Protein AF-A0A645BQ55-F1 (afdb_monomer_lite)

Secondary structure (DSSP, 8-state):
-EEEE-STTHHHHHHHHHHHEEEEEEE--TT-BTTB-EEEEEEEEE---S--TT-EEEEE---B-TTS-EEEEETTEEEEESS--TTEEEEEEEEEE-SSEEEEEEEEEEEE-----------

Structure (mmCIF, N/CA/C/O backbone):
data_AF-A0A645BQ55-F1
#
_entry.id   AF-A0A645BQ55-F1
#
loop_
_atom_site.group_PDB
_atom_site.id
_atom_site.type_symbol
_atom_site.label_atom_id
_atom_site.label_alt_id
_atom_site.label_comp_id
_atom_site.label_asym_id
_atom_site.label_entity_id
_atom_site.label_seq_id
_atom_site.pdbx_PDB_ins_code
_atom_site.Cartn_x
_atom_site.Cartn_y
_atom_site.Cartn_z
_atom_site.occupancy
_atom_site.B_iso_or_equiv
_atom_site.auth_seq_id
_atom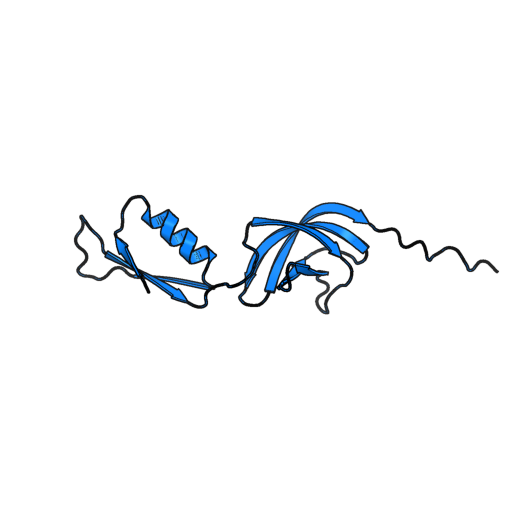_site.auth_comp_id
_atom_site.auth_asym_id
_atom_site.auth_atom_id
_atom_site.pdbx_PDB_model_num
ATOM 1 N N . MET A 1 1 ? 20.655 -8.115 -8.443 1.00 87.12 1 MET A N 1
ATOM 2 C CA . MET A 1 1 ? 21.038 -7.167 -9.512 1.00 87.12 1 MET A CA 1
ATOM 3 C C . MET A 1 1 ? 20.615 -7.786 -10.823 1.00 87.12 1 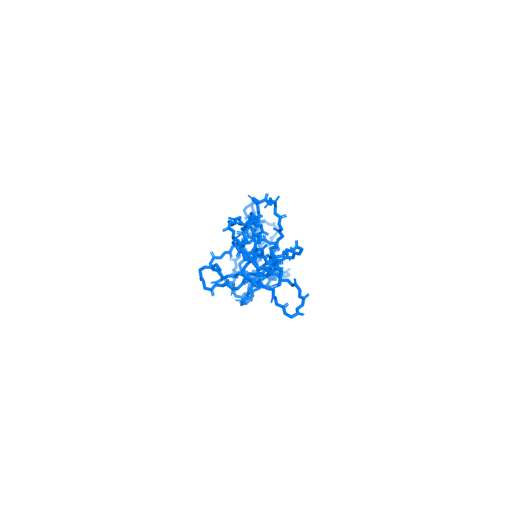MET A C 1
ATOM 5 O O . MET A 1 1 ? 20.802 -8.984 -10.980 1.00 87.12 1 MET A O 1
ATOM 9 N N . VAL A 1 2 ? 20.056 -6.995 -11.727 1.00 93.38 2 VAL A N 1
ATOM 10 C CA . VAL A 1 2 ? 19.660 -7.438 -13.063 1.00 93.38 2 VAL A CA 1
ATOM 11 C C . VAL A 1 2 ? 20.210 -6.460 -14.093 1.00 93.38 2 VAL A C 1
ATOM 13 O O . VAL A 1 2 ? 20.248 -5.255 -13.844 1.00 93.38 2 VAL A O 1
ATOM 16 N N . LYS A 1 3 ? 20.664 -6.984 -15.228 1.00 91.69 3 LYS A N 1
ATOM 17 C CA . LYS A 1 3 ? 21.032 -6.198 -16.403 1.00 91.69 3 LYS A CA 1
ATOM 18 C C . LYS A 1 3 ? 19.826 -6.152 -17.334 1.00 91.69 3 LYS A C 1
ATOM 20 O O . LYS A 1 3 ? 19.259 -7.195 -17.643 1.00 91.69 3 LYS A O 1
ATOM 25 N N . VAL A 1 4 ? 19.452 -4.960 -17.770 1.00 91.75 4 VAL A N 1
ATOM 26 C CA . VAL A 1 4 ? 18.367 -4.721 -18.724 1.00 91.75 4 VAL A CA 1
ATOM 27 C C . VAL A 1 4 ? 18.853 -3.794 -19.835 1.00 91.75 4 VAL A C 1
ATOM 29 O O . VAL A 1 4 ? 19.874 -3.126 -19.686 1.00 91.75 4 VAL A O 1
ATOM 32 N N . PHE A 1 5 ? 18.128 -3.748 -20.948 1.00 89.69 5 PHE A N 1
ATOM 33 C CA . PHE A 1 5 ? 18.376 -2.791 -22.026 1.00 89.69 5 PHE A CA 1
ATOM 34 C C . PHE A 1 5 ? 17.335 -1.671 -21.980 1.00 89.69 5 PHE A C 1
ATOM 36 O O . PHE A 1 5 ? 16.172 -1.915 -21.651 1.00 89.69 5 PHE A O 1
ATOM 43 N N . GLN A 1 6 ? 17.750 -0.445 -22.302 1.00 82.94 6 GLN A N 1
ATOM 44 C CA . GLN A 1 6 ? 16.864 0.717 -22.360 1.00 82.94 6 GLN A CA 1
ATOM 45 C C . GLN A 1 6 ? 16.004 0.696 -23.639 1.00 82.94 6 GLN A C 1
ATOM 47 O O . GLN A 1 6 ? 16.299 1.388 -24.607 1.00 82.94 6 GLN A O 1
ATOM 52 N N . GLY A 1 7 ? 14.959 -0.134 -23.642 1.00 86.12 7 GLY A N 1
ATOM 53 C CA . GLY A 1 7 ? 13.876 -0.108 -24.633 1.00 86.12 7 GLY A CA 1
ATOM 54 C C . GLY A 1 7 ? 12.572 0.433 -24.041 1.00 86.12 7 GLY A C 1
ATOM 55 O O . GLY A 1 7 ? 12.538 0.849 -22.882 1.00 86.12 7 GLY A O 1
ATOM 56 N N . ASP A 1 8 ? 11.481 0.369 -24.801 1.00 88.88 8 ASP A N 1
ATOM 57 C CA . ASP A 1 8 ? 10.198 1.000 -24.439 1.00 88.88 8 ASP A CA 1
ATOM 58 C C . ASP A 1 8 ? 9.612 0.493 -23.106 1.00 88.88 8 ASP A C 1
ATOM 60 O O . ASP A 1 8 ? 9.007 1.253 -22.354 1.00 88.88 8 ASP A O 1
ATOM 64 N N . MET A 1 9 ? 9.875 -0.770 -22.744 1.00 90.50 9 MET A N 1
ATOM 65 C CA . MET A 1 9 ? 9.414 -1.381 -21.484 1.00 90.50 9 MET A CA 1
ATOM 66 C C . MET A 1 9 ? 10.298 -1.073 -20.263 1.00 90.50 9 MET A C 1
ATOM 68 O O . MET A 1 9 ? 10.005 -1.528 -19.153 1.00 90.50 9 MET A O 1
ATOM 72 N N . PHE A 1 10 ? 11.408 -0.349 -20.436 1.00 90.31 10 PHE A N 1
ATOM 73 C CA . PHE A 1 10 ? 12.377 -0.121 -19.362 1.00 90.31 10 PHE A CA 1
ATOM 74 C C . PHE A 1 10 ? 11.747 0.577 -18.153 1.00 90.31 10 PHE A C 1
ATOM 76 O O . PHE A 1 10 ? 11.965 0.158 -17.015 1.00 90.31 10 PHE A O 1
ATOM 83 N N . ASN A 1 11 ? 10.946 1.616 -18.396 1.00 90.75 11 ASN A N 1
ATOM 84 C CA . ASN A 1 11 ? 10.322 2.391 -17.325 1.00 90.75 11 ASN A CA 1
ATOM 85 C C . ASN A 1 11 ? 9.311 1.554 -16.535 1.00 90.75 11 ASN A C 1
ATOM 87 O O . ASN A 1 11 ? 9.327 1.588 -15.305 1.00 90.75 11 ASN A O 1
ATOM 91 N N . ASP A 1 12 ? 8.504 0.744 -17.220 1.00 93.31 12 ASP A N 1
ATOM 92 C CA . ASP A 1 12 ? 7.536 -0.149 -16.579 1.00 93.31 12 ASP A CA 1
ATOM 93 C C . ASP A 1 12 ? 8.234 -1.186 -15.703 1.00 93.31 12 ASP A C 1
ATOM 95 O O . ASP A 1 12 ? 7.837 -1.428 -14.561 1.00 93.31 12 ASP A O 1
ATOM 99 N N . TYR A 1 13 ? 9.318 -1.776 -16.209 1.00 93.19 13 TYR A N 1
ATOM 100 C CA . TYR A 1 13 ? 10.121 -2.706 -15.429 1.00 93.19 13 TYR A CA 1
ATOM 101 C C . TYR A 1 13 ? 10.767 -2.021 -14.219 1.00 93.19 13 TYR A C 1
ATOM 103 O O . TYR A 1 13 ? 10.703 -2.542 -13.104 1.00 93.19 13 TYR A O 1
ATOM 111 N N . LEU A 1 14 ? 11.347 -0.832 -14.402 1.00 91.75 14 LEU A N 1
ATOM 112 C CA . LEU A 1 14 ? 11.949 -0.065 -13.316 1.00 91.75 14 LEU A CA 1
ATOM 113 C C . LEU A 1 14 ? 10.921 0.287 -12.231 1.00 91.75 14 LEU A C 1
ATOM 115 O O . LEU A 1 14 ? 11.241 0.191 -11.046 1.00 91.75 14 LEU A O 1
ATOM 119 N N . ASN A 1 15 ? 9.699 0.657 -12.616 1.00 91.62 15 ASN A N 1
ATOM 120 C CA . ASN A 1 15 ? 8.608 0.941 -11.684 1.00 91.62 15 ASN A CA 1
ATOM 121 C C . ASN A 1 15 ? 8.205 -0.307 -10.898 1.00 91.62 15 ASN A C 1
ATOM 123 O O . ASN A 1 15 ? 8.187 -0.257 -9.670 1.00 91.62 15 ASN A O 1
ATOM 127 N N . LYS A 1 16 ? 8.045 -1.458 -11.565 1.00 90.69 16 LYS A N 1
ATOM 128 C CA . LYS A 1 16 ? 7.809 -2.739 -10.879 1.00 90.69 16 LYS A CA 1
ATOM 129 C C . LYS A 1 16 ? 8.907 -3.050 -9.863 1.00 90.69 16 LYS A C 1
ATOM 131 O O . LYS A 1 16 ? 8.613 -3.454 -8.742 1.00 90.69 16 LYS A O 1
ATOM 136 N N . VAL A 1 17 ? 10.181 -2.834 -10.198 1.00 92.69 17 VAL A N 1
ATOM 137 C CA . VAL A 1 17 ? 11.271 -3.048 -9.230 1.00 92.69 17 VAL A CA 1
ATOM 138 C C . VAL A 1 17 ? 11.188 -2.050 -8.068 1.00 92.69 17 VAL A C 1
ATOM 140 O O . VAL A 1 17 ? 11.418 -2.432 -6.926 1.00 92.69 17 VAL A O 1
ATOM 143 N N . LYS A 1 18 ? 10.846 -0.779 -8.308 1.00 89.38 18 LYS A N 1
ATOM 144 C CA . LYS A 1 18 ? 10.663 0.218 -7.234 1.00 89.38 18 LYS A CA 1
ATOM 145 C C . LYS A 1 18 ? 9.519 -0.134 -6.281 1.00 89.38 18 LYS A C 1
ATOM 147 O O . LYS A 1 18 ? 9.650 0.107 -5.091 1.00 89.38 18 LYS A O 1
ATOM 152 N N . GLU A 1 19 ? 8.438 -0.718 -6.783 1.00 86.88 19 GLU A N 1
ATOM 153 C CA . GLU A 1 19 ? 7.286 -1.125 -5.966 1.00 86.88 19 GLU A CA 1
ATOM 154 C C . GLU A 1 19 ? 7.574 -2.341 -5.079 1.00 86.88 19 GLU A C 1
ATOM 156 O O . GLU A 1 19 ? 6.911 -2.530 -4.067 1.00 86.88 19 GLU A O 1
ATOM 161 N N . ASN A 1 20 ? 8.565 -3.160 -5.438 1.00 88.56 20 ASN A N 1
ATOM 162 C CA . ASN A 1 20 ? 8.848 -4.427 -4.763 1.00 88.56 20 ASN A CA 1
ATOM 163 C C . ASN A 1 20 ? 10.115 -4.401 -3.892 1.00 88.56 20 ASN A C 1
ATOM 165 O O . ASN A 1 20 ? 10.425 -5.386 -3.224 1.00 88.56 20 ASN A O 1
ATOM 169 N N . PHE A 1 21 ? 10.885 -3.312 -3.896 1.00 90.75 21 PHE A N 1
ATOM 170 C CA . PHE A 1 21 ? 12.128 -3.204 -3.132 1.00 90.75 21 PHE A CA 1
ATOM 171 C C . PHE A 1 21 ? 12.192 -1.875 -2.385 1.00 90.75 21 PHE A C 1
ATOM 173 O O . PHE A 1 21 ? 11.923 -0.823 -2.952 1.00 90.75 21 PHE A O 1
ATOM 180 N N . VAL A 1 22 ? 12.662 -1.901 -1.133 1.00 87.31 22 VAL A N 1
ATOM 181 C CA . VAL A 1 22 ? 12.836 -0.681 -0.314 1.00 87.31 22 VAL A CA 1
ATOM 182 C C . VAL A 1 22 ? 13.774 0.322 -0.983 1.00 87.31 22 VAL A C 1
ATOM 184 O O . VAL A 1 22 ? 13.643 1.531 -0.800 1.00 87.31 22 VAL A O 1
ATOM 187 N N . ARG A 1 23 ? 14.773 -0.166 -1.724 1.00 87.50 23 ARG A N 1
ATOM 188 C CA . ARG A 1 23 ? 15.709 0.690 -2.448 1.00 87.50 23 ARG A CA 1
ATOM 189 C C . ARG A 1 23 ? 16.002 0.112 -3.818 1.00 87.50 23 ARG A C 1
ATOM 191 O O . ARG A 1 23 ? 16.484 -1.013 -3.916 1.00 87.50 23 ARG A O 1
ATOM 198 N N . THR A 1 24 ? 15.839 0.943 -4.838 1.00 92.62 24 THR A N 1
ATOM 199 C CA . THR A 1 24 ? 16.178 0.614 -6.224 1.00 92.62 24 THR A CA 1
ATOM 200 C C . THR A 1 24 ? 17.177 1.634 -6.756 1.00 92.62 24 THR A C 1
ATOM 202 O O . THR A 1 24 ? 16.985 2.837 -6.601 1.00 92.62 24 THR A O 1
ATOM 205 N N . MET A 1 25 ? 18.268 1.157 -7.354 1.00 91.44 25 MET A N 1
ATOM 206 C CA . MET A 1 25 ? 19.285 1.981 -8.017 1.00 91.44 25 MET A CA 1
ATOM 207 C C . MET A 1 25 ? 19.405 1.542 -9.474 1.00 91.44 25 MET A C 1
ATOM 209 O O . MET A 1 25 ? 19.432 0.342 -9.735 1.00 91.44 25 MET A O 1
ATOM 213 N N . ALA A 1 26 ? 19.496 2.498 -10.396 1.00 89.12 26 ALA A N 1
ATOM 214 C CA . ALA A 1 26 ? 19.784 2.251 -11.804 1.00 89.12 26 ALA A CA 1
ATOM 215 C C . ALA A 1 26 ? 21.163 2.833 -12.140 1.00 89.12 26 ALA A C 1
ATOM 217 O O . ALA A 1 26 ? 21.455 3.969 -11.769 1.00 89.12 26 ALA A O 1
ATOM 218 N N . TYR A 1 27 ? 22.011 2.051 -12.803 1.00 87.44 27 TYR A N 1
ATOM 219 C CA . TYR A 1 27 ? 23.362 2.444 -13.200 1.00 87.44 27 TYR A CA 1
ATOM 220 C C . TYR A 1 27 ? 23.582 2.154 -14.686 1.00 87.44 27 TYR A C 1
ATOM 222 O O . TYR A 1 27 ? 23.335 1.035 -15.130 1.00 87.44 27 TYR A O 1
ATOM 230 N N . SER A 1 28 ? 24.067 3.145 -15.434 1.00 82.38 28 SER A N 1
ATOM 231 C CA . SER A 1 28 ? 24.515 2.984 -16.821 1.00 82.38 28 SER A CA 1
ATOM 232 C C . SER A 1 28 ? 26.047 2.997 -16.848 1.00 82.38 28 SER A C 1
ATOM 234 O O . SER A 1 28 ? 26.638 3.946 -16.324 1.00 82.38 28 SER A O 1
ATOM 236 N N . PRO A 1 29 ? 26.724 1.977 -17.403 1.00 79.88 29 PRO A N 1
ATOM 237 C CA . PRO A 1 29 ? 28.169 1.995 -17.546 1.00 79.88 29 PRO A CA 1
ATOM 238 C C . PRO A 1 29 ? 28.588 3.041 -18.584 1.00 79.88 29 PRO A C 1
ATOM 240 O O . PRO A 1 29 ? 27.917 3.254 -19.596 1.00 79.88 29 PRO A O 1
ATOM 243 N N . GLN A 1 30 ? 29.756 3.642 -18.363 1.00 70.50 30 GLN A N 1
ATOM 244 C CA . GLN A 1 30 ? 30.323 4.689 -19.221 1.00 70.50 30 GLN A CA 1
ATOM 245 C C . GLN A 1 30 ? 30.566 4.229 -20.677 1.00 70.50 30 GLN A C 1
ATOM 247 O O . GLN A 1 30 ? 30.655 5.059 -21.574 1.00 70.50 30 GLN A O 1
ATOM 252 N N . ALA A 1 31 ? 30.636 2.915 -20.923 1.00 65.88 31 ALA A N 1
ATOM 253 C CA . ALA A 1 31 ? 30.861 2.304 -22.237 1.00 65.88 31 ALA A CA 1
ATOM 254 C C . ALA A 1 31 ? 29.570 1.864 -22.970 1.00 65.88 31 ALA A C 1
ATOM 256 O O . ALA A 1 31 ? 29.642 1.117 -23.948 1.00 65.88 31 ALA A O 1
ATOM 257 N N . SER A 1 32 ? 28.388 2.281 -22.503 1.00 66.50 32 SER A N 1
ATOM 258 C CA . SER A 1 32 ? 27.111 1.936 -23.143 1.00 66.50 32 SER A CA 1
ATOM 259 C C . SER A 1 32 ? 27.001 2.516 -24.555 1.00 66.50 32 SER A C 1
ATOM 261 O O . SER A 1 32 ? 27.157 3.718 -24.758 1.00 66.50 32 SER A O 1
ATOM 263 N N . ARG A 1 33 ? 26.695 1.668 -25.544 1.00 69.31 33 ARG A N 1
ATOM 264 C CA . ARG A 1 33 ? 26.452 2.093 -26.935 1.00 69.31 33 ARG A CA 1
ATOM 265 C C . ARG A 1 33 ? 25.092 2.793 -27.049 1.00 69.31 33 ARG A C 1
ATOM 267 O O . ARG A 1 33 ? 24.137 2.358 -26.412 1.00 69.31 33 ARG A O 1
ATOM 274 N N . SER A 1 34 ? 24.970 3.814 -27.905 1.00 63.53 34 SER A N 1
ATOM 275 C CA . SER A 1 34 ? 23.735 4.618 -28.012 1.00 63.53 34 SER A CA 1
ATOM 276 C C . S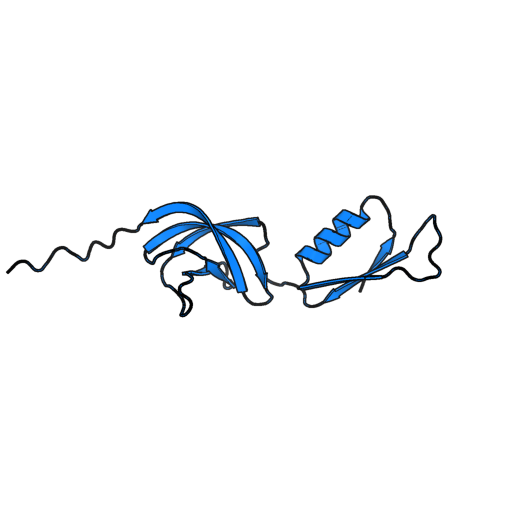ER A 1 34 ? 22.500 3.828 -28.467 1.00 63.53 34 SER A C 1
ATOM 278 O O . SER A 1 34 ? 21.394 4.145 -28.049 1.00 63.53 34 SER A O 1
ATOM 280 N N . GLN A 1 35 ? 22.672 2.781 -29.281 1.00 60.72 35 GLN A N 1
ATOM 281 C CA . GLN A 1 35 ? 21.564 1.956 -29.783 1.00 60.72 35 GLN A CA 1
ATOM 282 C C . GLN A 1 35 ? 21.107 0.854 -28.810 1.00 60.72 35 GLN A C 1
ATOM 284 O O . GLN A 1 35 ? 20.092 0.206 -29.050 1.00 60.72 35 GLN A O 1
ATOM 289 N N . SER A 1 36 ? 21.847 0.585 -27.731 1.00 62.72 36 SER A N 1
ATOM 290 C CA . SER A 1 36 ? 21.524 -0.468 -26.757 1.00 62.72 36 SER A CA 1
ATOM 291 C C . SER A 1 36 ? 22.183 -0.140 -25.423 1.00 62.72 36 SER A C 1
ATOM 293 O O . SER A 1 36 ? 23.163 -0.773 -25.026 1.00 62.72 36 SER A O 1
ATOM 295 N N . ALA A 1 37 ? 21.677 0.897 -24.753 1.00 77.75 37 ALA A N 1
ATOM 296 C CA . ALA A 1 37 ? 22.200 1.285 -23.454 1.00 77.75 37 ALA A CA 1
ATOM 297 C C . ALA A 1 37 ? 21.897 0.181 -22.433 1.00 77.75 37 ALA A C 1
ATOM 299 O O . ALA A 1 37 ? 20.737 -0.145 -22.160 1.00 77.75 37 ALA A O 1
ATOM 300 N N . GLU A 1 38 ? 22.956 -0.423 -21.903 1.00 84.31 38 GLU A N 1
ATOM 301 C CA . GLU A 1 38 ? 22.859 -1.402 -20.831 1.00 84.31 38 GLU A CA 1
ATOM 302 C C . GLU A 1 38 ? 22.594 -0.661 -19.524 1.00 84.31 38 GLU A C 1
ATOM 304 O O . GLU A 1 38 ? 23.348 0.231 -19.153 1.00 84.31 38 GLU A O 1
ATOM 309 N N . ILE A 1 39 ? 21.550 -1.038 -18.795 1.00 89.12 39 ILE A N 1
ATOM 310 C CA . ILE A 1 39 ? 21.255 -0.486 -17.476 1.00 89.12 39 ILE A CA 1
ATOM 311 C C . ILE A 1 39 ? 21.273 -1.618 -16.456 1.00 89.12 39 ILE A C 1
ATOM 313 O O . ILE A 1 39 ? 20.622 -2.649 -16.619 1.00 89.12 39 ILE A O 1
ATOM 317 N N . TYR A 1 40 ? 21.996 -1.418 -15.364 1.00 90.94 40 TYR A N 1
ATOM 318 C CA . TYR A 1 40 ? 21.987 -2.310 -14.214 1.00 90.94 40 TYR A CA 1
ATOM 319 C C . TYR A 1 40 ? 20.988 -1.788 -13.192 1.00 90.94 40 TYR A C 1
ATOM 321 O O . TYR A 1 40 ? 21.137 -0.674 -12.689 1.00 90.94 40 TYR A O 1
ATOM 329 N N . ILE A 1 41 ? 19.986 -2.600 -12.858 1.00 93.88 41 ILE A N 1
ATOM 330 C CA . ILE A 1 41 ? 19.026 -2.307 -11.796 1.00 93.88 41 ILE A CA 1
ATOM 331 C C . ILE A 1 41 ? 19.380 -3.142 -10.561 1.00 93.88 41 ILE A C 1
ATOM 333 O O . ILE A 1 41 ? 19.517 -4.370 -10.599 1.00 93.88 41 ILE A O 1
ATOM 337 N N . ILE A 1 42 ? 19.536 -2.463 -9.429 1.00 94.00 42 ILE A N 1
ATOM 338 C CA . ILE A 1 42 ? 19.859 -3.056 -8.134 1.00 94.00 42 ILE A CA 1
ATOM 339 C C . ILE A 1 42 ? 18.696 -2.777 -7.185 1.00 94.00 42 ILE A C 1
ATOM 341 O O . ILE A 1 42 ? 18.581 -1.670 -6.662 1.00 94.00 42 ILE A O 1
ATOM 345 N N . GLY A 1 43 ? 17.860 -3.788 -6.950 1.00 92.50 43 GLY A N 1
ATOM 346 C CA . GLY A 1 43 ? 16.889 -3.808 -5.856 1.00 92.50 43 GLY A CA 1
ATOM 347 C C . GLY A 1 43 ? 17.538 -4.305 -4.560 1.00 92.50 43 GLY A C 1
ATOM 348 O O . GLY A 1 43 ? 18.277 -5.292 -4.572 1.00 92.50 43 GLY A O 1
ATOM 349 N N . LYS A 1 44 ? 17.289 -3.622 -3.441 1.00 89.56 44 LYS A N 1
ATOM 350 C CA . LYS A 1 44 ? 17.718 -4.011 -2.089 1.00 89.56 44 LYS A CA 1
ATOM 351 C C . LYS A 1 44 ? 16.509 -4.083 -1.159 1.00 89.56 44 LYS A C 1
ATOM 353 O O . LYS A 1 44 ? 15.671 -3.187 -1.195 1.00 89.56 44 LYS A O 1
ATOM 358 N N . LYS A 1 45 ? 16.496 -5.104 -0.289 1.00 86.12 45 LYS A N 1
ATOM 359 C CA . LYS A 1 45 ? 15.409 -5.437 0.654 1.00 86.12 45 LYS A CA 1
ATOM 360 C C . LYS A 1 45 ? 14.066 -5.611 -0.071 1.00 86.12 45 LYS A C 1
ATOM 362 O O . LYS A 1 45 ? 13.300 -4.660 -0.196 1.00 86.12 45 LYS A O 1
ATOM 367 N N . PHE A 1 46 ? 13.838 -6.815 -0.590 1.00 85.31 46 PHE A N 1
ATOM 368 C CA . PHE A 1 46 ? 12.577 -7.182 -1.233 1.00 85.31 46 PHE A CA 1
ATOM 369 C C . PHE A 1 46 ? 11.424 -7.093 -0.225 1.00 85.31 46 PHE A C 1
ATOM 371 O O . PHE A 1 46 ? 11.585 -7.503 0.925 1.00 85.31 46 PHE A O 1
ATOM 378 N N . LEU A 1 47 ? 10.296 -6.528 -0.646 1.00 85.88 47 LEU A N 1
ATOM 379 C CA . LEU A 1 47 ? 9.079 -6.454 0.150 1.00 85.88 47 LEU A CA 1
ATOM 380 C C . LEU A 1 47 ? 8.333 -7.783 0.007 1.00 85.88 47 LEU A C 1
ATOM 382 O O . LEU A 1 47 ? 7.866 -8.124 -1.072 1.00 85.88 47 LEU A O 1
ATOM 386 N N . THR A 1 48 ? 8.233 -8.537 1.099 1.00 81.38 48 THR A N 1
ATOM 387 C CA . THR A 1 48 ? 7.496 -9.813 1.163 1.00 81.38 48 THR A CA 1
ATOM 388 C C . THR A 1 48 ? 6.087 -9.641 1.723 1.00 81.38 48 THR A C 1
ATOM 390 O O . THR A 1 48 ? 5.458 -10.619 2.116 1.00 81.38 48 THR A O 1
ATOM 393 N N . ALA A 1 49 ? 5.619 -8.397 1.831 1.00 86.44 49 ALA A N 1
ATOM 394 C CA . ALA A 1 49 ? 4.288 -8.096 2.324 1.00 86.44 49 ALA A CA 1
ATOM 395 C C . ALA A 1 49 ? 3.228 -8.715 1.390 1.00 86.44 49 ALA A C 1
ATOM 397 O O . ALA A 1 49 ? 3.409 -8.674 0.170 1.00 86.44 49 ALA A O 1
ATOM 398 N N . PRO A 1 50 ? 2.118 -9.245 1.933 1.00 86.56 50 PRO A N 1
ATOM 399 C CA . PRO A 1 50 ? 1.017 -9.784 1.130 1.00 86.56 50 PRO A CA 1
ATOM 400 C C . PRO A 1 50 ? 0.211 -8.694 0.401 1.00 86.56 50 PRO A C 1
ATOM 402 O O . PRO A 1 50 ? -0.625 -8.995 -0.442 1.00 86.56 50 PRO A O 1
ATOM 405 N N . LEU A 1 51 ? 0.481 -7.425 0.707 1.00 91.19 51 LEU A N 1
ATOM 406 C CA . LEU A 1 51 ? -0.229 -6.253 0.209 1.00 91.19 51 LEU A CA 1
ATOM 407 C C . LEU A 1 51 ? 0.705 -5.304 -0.542 1.00 91.19 51 LEU A C 1
ATOM 409 O O . LEU A 1 51 ? 1.922 -5.279 -0.325 1.00 91.19 51 LEU A O 1
ATOM 413 N N . ARG A 1 52 ? 0.119 -4.489 -1.414 1.00 90.44 52 ARG A N 1
ATOM 414 C CA . ARG A 1 52 ? 0.806 -3.503 -2.246 1.00 90.44 52 ARG A CA 1
ATOM 415 C C . ARG A 1 52 ? 0.232 -2.114 -2.034 1.00 90.44 52 ARG A C 1
ATOM 417 O O . ARG A 1 52 ? -0.903 -1.924 -1.609 1.00 90.44 52 ARG A O 1
ATOM 424 N N . LYS A 1 53 ? 1.037 -1.109 -2.379 1.00 92.12 53 LYS A N 1
ATOM 425 C CA . LYS A 1 53 ? 0.564 0.271 -2.452 1.00 92.12 53 LYS A CA 1
ATOM 426 C C . LYS A 1 53 ? -0.600 0.366 -3.441 1.00 92.12 53 LYS A C 1
ATOM 428 O O . LYS A 1 53 ? -0.489 -0.099 -4.570 1.00 92.12 53 LYS A O 1
ATOM 433 N N . GLY A 1 54 ? -1.666 1.039 -3.027 1.00 94.12 54 GLY A N 1
ATOM 434 C CA . GLY A 1 54 ? -2.880 1.218 -3.814 1.00 94.12 54 GLY A CA 1
ATOM 435 C C . GLY A 1 54 ? -3.953 0.163 -3.566 1.00 94.12 54 GLY A C 1
ATOM 436 O O . GLY A 1 54 ? -5.097 0.431 -3.925 1.00 94.12 54 GLY A O 1
ATOM 437 N N . ASP A 1 55 ? -3.624 -0.960 -2.921 1.00 95.56 55 ASP A N 1
ATOM 438 C CA . ASP A 1 55 ? -4.621 -1.950 -2.519 1.00 95.56 55 ASP A CA 1
ATOM 439 C C . ASP A 1 55 ? -5.614 -1.333 -1.528 1.00 95.56 55 ASP A C 1
ATOM 441 O O . ASP A 1 55 ? -5.259 -0.472 -0.713 1.00 95.56 55 ASP A O 1
ATOM 445 N N . THR A 1 56 ? -6.860 -1.792 -1.595 1.00 97.62 56 THR A N 1
ATOM 446 C CA . THR A 1 56 ? -7.949 -1.317 -0.739 1.00 97.62 56 THR A CA 1
ATOM 447 C C . THR A 1 56 ? -8.529 -2.455 0.079 1.00 97.62 56 THR A C 1
ATOM 449 O O . THR A 1 56 ? -8.829 -3.516 -0.469 1.00 97.62 56 THR A O 1
ATOM 452 N N . PHE A 1 57 ? -8.763 -2.210 1.364 1.00 97.12 57 PHE A N 1
ATOM 453 C CA . PHE A 1 57 ? -9.317 -3.198 2.288 1.00 97.12 57 PHE A CA 1
ATOM 454 C C . PHE A 1 57 ? -10.425 -2.576 3.128 1.00 97.12 57 PHE A C 1
ATOM 456 O O . PHE A 1 57 ? -10.367 -1.395 3.460 1.00 97.12 57 PHE A O 1
ATOM 463 N N . VAL A 1 58 ? -11.432 -3.370 3.488 1.00 97.19 58 VAL A N 1
ATOM 464 C CA . VAL A 1 58 ? -12.409 -2.990 4.513 1.00 97.19 58 VAL A CA 1
ATOM 465 C C . VAL A 1 58 ? -11.953 -3.599 5.827 1.00 97.19 58 VAL A C 1
ATOM 467 O O . VAL A 1 58 ? -11.742 -4.808 5.893 1.00 97.19 58 VAL A O 1
ATOM 470 N N . VAL A 1 59 ? -11.783 -2.763 6.846 1.00 96.62 59 VAL A N 1
ATOM 471 C CA . VAL A 1 59 ? -11.274 -3.173 8.157 1.00 96.62 59 VAL A CA 1
ATOM 472 C C . VAL A 1 59 ? -12.109 -2.571 9.278 1.00 96.62 59 VAL A C 1
ATOM 474 O O . VAL A 1 59 ? -12.679 -1.487 9.130 1.00 96.62 59 VAL A O 1
ATOM 477 N N . ASP A 1 60 ? -12.142 -3.279 10.401 1.00 96.44 60 ASP A N 1
ATOM 478 C CA . ASP A 1 60 ? -12.710 -2.810 11.659 1.00 96.44 60 ASP A CA 1
ATOM 479 C C . ASP A 1 60 ? -11.564 -2.362 12.583 1.00 96.44 60 ASP A C 1
ATOM 481 O O . ASP A 1 60 ? -10.563 -3.065 12.759 1.00 96.44 60 ASP A O 1
ATOM 485 N N . ILE A 1 61 ? -11.674 -1.160 13.146 1.00 96.50 61 ILE A N 1
ATOM 486 C CA . ILE A 1 61 ? -10.654 -0.577 14.020 1.00 96.50 61 ILE A CA 1
ATOM 487 C C . ILE A 1 61 ? -10.934 -1.005 15.459 1.00 96.50 61 ILE A C 1
ATOM 489 O O . ILE A 1 61 ? -11.716 -0.386 16.174 1.00 96.50 61 ILE A O 1
ATOM 493 N N . GLU A 1 62 ? -10.281 -2.072 15.907 1.00 94.12 62 GLU A N 1
ATOM 494 C CA . GLU A 1 62 ? -10.478 -2.608 17.264 1.00 94.12 62 GLU A CA 1
ATOM 495 C C . GLU A 1 62 ? -9.645 -1.883 18.329 1.00 94.12 62 GLU A C 1
ATOM 497 O O . GLU A 1 62 ? -10.001 -1.865 19.507 1.00 94.12 62 GLU A O 1
ATOM 502 N N . LYS A 1 63 ? -8.505 -1.304 17.937 1.00 92.88 63 LYS A N 1
ATOM 503 C CA . LYS A 1 63 ? -7.572 -0.648 18.860 1.00 92.88 63 LYS A CA 1
ATOM 504 C C . LYS A 1 63 ? -6.708 0.402 18.173 1.00 92.88 63 LYS A C 1
ATOM 506 O O . LYS A 1 63 ? -6.395 0.295 16.985 1.00 92.88 63 LYS A O 1
ATOM 511 N N . LEU A 1 64 ? -6.251 1.360 18.974 1.00 95.19 64 LEU A N 1
ATOM 512 C CA . LEU A 1 64 ? -5.229 2.334 18.598 1.00 95.19 64 LEU A CA 1
ATOM 513 C C . LEU A 1 64 ? -3.873 1.941 19.200 1.00 95.19 64 LEU A C 1
ATOM 515 O O . LEU A 1 64 ? -3.798 1.365 20.287 1.00 95.19 64 LEU A O 1
ATOM 519 N N . GLY A 1 65 ? -2.796 2.246 18.483 1.00 88.38 65 GLY A N 1
ATOM 520 C CA . GLY A 1 65 ? -1.426 2.171 18.975 1.00 88.38 65 GLY A CA 1
ATOM 521 C C . GLY A 1 65 ? -1.057 3.370 19.854 1.00 88.38 65 GLY A C 1
ATOM 522 O O . GLY A 1 65 ? -1.811 4.331 19.991 1.00 88.38 65 GLY A O 1
ATOM 523 N N . SER A 1 66 ? 0.151 3.350 20.420 1.00 88.31 66 SER A N 1
ATOM 524 C CA . SER A 1 66 ? 0.653 4.413 21.308 1.00 88.31 66 SER A CA 1
ATOM 525 C C . SER A 1 66 ? 0.780 5.786 20.639 1.00 88.31 66 SER A C 1
ATOM 527 O O . SER A 1 66 ? 0.750 6.802 21.326 1.00 88.31 66 SER A O 1
ATOM 529 N N . SER A 1 67 ? 0.920 5.826 19.313 1.00 89.19 67 SER A N 1
ATOM 530 C CA . SER A 1 67 ? 0.972 7.063 18.524 1.00 89.19 67 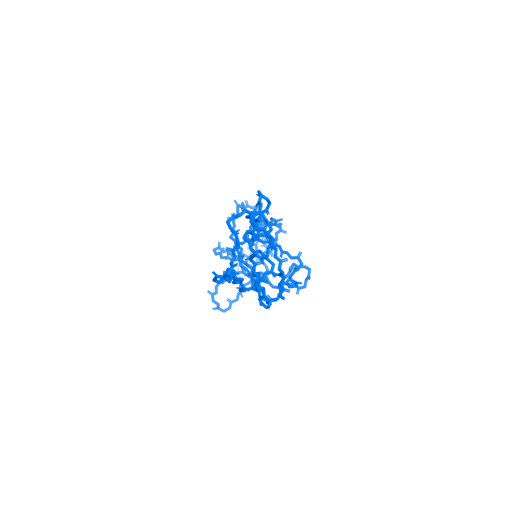SER A CA 1
ATOM 531 C C . SER A 1 67 ? -0.410 7.609 18.141 1.00 89.19 67 SER A C 1
ATOM 533 O O . SER A 1 67 ? -0.476 8.673 17.538 1.00 89.19 67 SER A O 1
ATOM 535 N N . GLY A 1 68 ? -1.497 6.909 18.488 1.00 91.69 68 GLY A N 1
ATOM 536 C CA . GLY A 1 68 ? -2.871 7.280 18.133 1.00 91.69 68 GLY A CA 1
ATOM 537 C C . GLY A 1 68 ? -3.375 6.698 16.808 1.00 91.69 68 GLY A C 1
ATOM 538 O O . GLY A 1 68 ? -4.557 6.828 16.514 1.00 91.69 68 GLY A O 1
ATOM 539 N N . ASP A 1 69 ? -2.524 6.020 16.034 1.00 95.44 69 ASP A N 1
ATOM 540 C CA . ASP A 1 69 ? -2.923 5.352 14.789 1.00 95.44 69 ASP A CA 1
ATOM 541 C C . ASP A 1 69 ? -3.675 4.041 15.071 1.00 95.44 69 ASP A C 1
ATOM 543 O O . ASP A 1 69 ? -3.295 3.279 15.964 1.00 95.44 69 ASP A O 1
ATOM 547 N N . GLY A 1 70 ? -4.697 3.725 14.276 1.00 96.75 70 GLY A N 1
ATOM 548 C CA . GLY A 1 70 ? -5.331 2.407 14.290 1.00 96.75 70 GLY A CA 1
ATOM 549 C C . GLY A 1 70 ? -4.365 1.334 13.798 1.00 96.75 70 GLY A C 1
ATOM 550 O O . GLY A 1 70 ? -3.630 1.556 12.839 1.00 96.75 70 GLY A O 1
ATOM 551 N N . ALA A 1 71 ? -4.347 0.168 14.443 1.00 95.94 71 ALA A N 1
ATOM 552 C CA . ALA A 1 71 ? -3.467 -0.937 14.059 1.00 95.94 71 ALA A CA 1
ATOM 553 C C . ALA A 1 71 ? -4.288 -2.182 13.717 1.00 95.94 71 ALA A C 1
ATOM 555 O O . ALA A 1 71 ? -4.858 -2.814 14.609 1.00 95.94 71 ALA A O 1
ATOM 556 N N . VAL A 1 72 ? -4.308 -2.547 12.434 1.00 96.06 72 VAL A N 1
ATOM 557 C CA . VAL A 1 72 ? -5.048 -3.704 11.911 1.00 96.06 72 VAL A CA 1
ATOM 558 C C . VAL A 1 72 ? -4.096 -4.760 11.361 1.00 96.06 72 VAL A C 1
ATOM 560 O O . VAL A 1 72 ? -2.977 -4.456 10.943 1.00 96.06 72 VAL A O 1
ATOM 563 N N . LEU A 1 73 ? -4.533 -6.018 11.379 1.00 94.25 73 LEU A N 1
ATOM 564 C CA . LEU A 1 73 ? -3.769 -7.145 10.857 1.00 94.25 73 LEU A CA 1
ATOM 565 C C . LEU A 1 73 ? -4.439 -7.648 9.574 1.00 94.25 73 LEU A C 1
ATOM 567 O O . LEU A 1 73 ? -5.542 -8.184 9.626 1.00 94.25 73 LEU A O 1
ATOM 571 N N . ILE A 1 74 ? -3.774 -7.493 8.431 1.00 94.25 74 ILE A N 1
ATOM 572 C CA . ILE A 1 74 ? -4.248 -7.997 7.136 1.00 94.25 74 ILE A CA 1
ATOM 573 C C . ILE A 1 74 ? -3.322 -9.135 6.726 1.00 94.25 74 ILE A C 1
ATOM 575 O O . ILE A 1 74 ? -2.132 -8.916 6.521 1.00 94.25 74 ILE A O 1
ATOM 579 N N . GLU A 1 75 ? -3.851 -10.359 6.673 1.00 89.38 75 GLU A N 1
ATOM 580 C CA . GLU A 1 75 ? -3.078 -11.573 6.353 1.00 89.38 75 GLU A CA 1
ATOM 581 C C . GLU A 1 75 ? -1.786 -11.716 7.187 1.00 89.38 75 GLU A C 1
ATOM 583 O O . GLU A 1 75 ? -0.724 -12.090 6.693 1.00 89.38 75 GLU A O 1
ATOM 588 N N . GLY A 1 76 ? -1.852 -11.377 8.479 1.00 87.94 76 GLY A N 1
ATOM 589 C CA . GLY A 1 76 ? -0.690 -11.434 9.375 1.00 87.94 76 GLY A CA 1
ATOM 590 C C . GLY A 1 76 ? 0.279 -10.250 9.261 1.00 87.94 76 GLY A C 1
ATOM 591 O O . GLY A 1 76 ? 1.274 -10.217 9.982 1.00 87.94 76 GLY A O 1
ATOM 592 N N . PHE A 1 77 ? -0.001 -9.267 8.403 1.00 92.94 77 PHE A N 1
ATOM 593 C CA . PHE A 1 77 ? 0.818 -8.075 8.203 1.00 92.94 77 PHE A CA 1
ATOM 594 C C . PHE A 1 77 ? 0.191 -6.851 8.879 1.00 92.94 77 PHE A C 1
ATOM 596 O O . PHE A 1 77 ? -0.995 -6.568 8.706 1.00 92.94 77 PHE A O 1
ATOM 603 N N . VAL A 1 78 ? 0.983 -6.120 9.667 1.00 94.88 78 VAL A N 1
ATOM 604 C CA . VAL A 1 78 ? 0.493 -4.963 10.430 1.00 94.88 78 VAL A CA 1
ATOM 605 C C . VAL A 1 78 ? 0.320 -3.762 9.506 1.00 94.88 78 VAL A C 1
ATOM 607 O O . VAL A 1 78 ? 1.263 -3.360 8.821 1.00 94.88 78 VAL A O 1
ATOM 610 N N . VAL A 1 79 ? -0.864 -3.156 9.524 1.00 96.81 79 VAL A N 1
ATOM 611 C CA . VAL A 1 79 ? -1.174 -1.922 8.798 1.00 96.81 79 VAL A CA 1
ATOM 612 C C . VAL A 1 79 ? -1.618 -0.852 9.786 1.00 96.81 79 VAL A C 1
ATOM 614 O O . VAL A 1 79 ? -2.544 -1.058 10.570 1.00 96.81 79 VAL A O 1
ATOM 617 N N . PHE A 1 80 ? -0.937 0.289 9.742 1.00 97.44 80 PHE A N 1
ATOM 618 C CA . PHE A 1 80 ? -1.270 1.469 10.527 1.00 97.44 80 PHE A CA 1
ATOM 619 C C . PHE A 1 80 ? -2.181 2.390 9.722 1.00 97.44 80 PHE A C 1
ATOM 621 O O . PHE A 1 80 ? -1.847 2.763 8.595 1.00 97.44 80 PHE A O 1
ATOM 628 N N . VAL A 1 81 ? -3.313 2.754 10.313 1.00 97.62 81 VAL A N 1
ATOM 629 C CA . VAL A 1 81 ? -4.345 3.594 9.708 1.00 97.62 81 VAL A CA 1
ATOM 630 C C . VAL A 1 81 ? -4.419 4.904 10.479 1.00 97.62 81 VAL A C 1
ATOM 632 O O . VAL A 1 81 ? -4.608 4.898 11.695 1.00 97.62 81 VAL A O 1
ATOM 635 N N . LYS A 1 82 ? -4.254 6.027 9.784 1.00 94.00 82 LYS A N 1
ATOM 636 C CA . LYS A 1 82 ? -4.324 7.360 10.396 1.00 94.00 82 LYS A CA 1
ATOM 637 C C . LYS A 1 82 ? -5.766 7.837 10.537 1.00 94.00 82 LYS A C 1
ATOM 639 O O . LYS A 1 82 ? -6.631 7.420 9.774 1.00 94.00 82 LYS A O 1
ATOM 644 N N . GLU A 1 83 ? -5.986 8.766 11.467 1.00 94.00 83 GLU A N 1
ATOM 645 C CA . GLU A 1 83 ? -7.252 9.508 11.612 1.00 94.00 83 GLU A CA 1
ATOM 646 C C . GLU A 1 83 ? -8.483 8.606 11.824 1.00 94.00 83 GLU A C 1
ATOM 648 O O . GLU A 1 83 ? -9.566 8.865 11.296 1.00 94.00 83 GLU A O 1
ATOM 653 N N . VAL A 1 84 ? -8.324 7.537 12.605 1.00 96.38 84 VAL A N 1
ATOM 654 C CA . VAL A 1 84 ? -9.400 6.595 12.942 1.00 96.38 84 VAL A CA 1
ATOM 655 C C . VAL A 1 84 ? -9.631 6.500 14.441 1.00 96.38 84 VAL A C 1
ATOM 657 O O . VAL A 1 84 ? -8.748 6.784 15.247 1.00 96.38 84 VAL A O 1
ATOM 660 N N . GLU A 1 85 ? -10.825 6.051 14.804 1.00 94.81 85 GLU A N 1
ATOM 661 C CA . GLU A 1 85 ? -11.234 5.796 16.180 1.00 94.81 85 GLU A CA 1
ATOM 662 C C . GLU A 1 85 ? -11.588 4.319 16.387 1.00 94.81 85 GLU A C 1
ATOM 664 O O . GLU A 1 85 ? -11.969 3.606 15.457 1.00 94.81 85 GLU A O 1
ATOM 669 N N . VAL A 1 86 ? -11.487 3.850 17.634 1.00 95.69 86 VAL A N 1
ATOM 670 C CA . VAL A 1 86 ? -11.926 2.495 17.994 1.00 95.69 86 VAL A CA 1
ATOM 671 C C . VAL A 1 86 ? -13.424 2.335 17.729 1.00 95.69 86 VAL A C 1
ATOM 673 O O . VAL A 1 86 ? -14.223 3.202 18.080 1.00 95.69 86 VAL A O 1
ATOM 676 N N . GLY A 1 87 ? -13.797 1.203 17.139 1.00 94.81 87 GLY A N 1
ATOM 677 C CA . GLY A 1 87 ? -15.165 0.862 16.765 1.00 94.81 87 GLY A CA 1
ATOM 678 C C . GLY A 1 87 ? -15.556 1.321 15.361 1.00 94.81 87 GLY A C 1
ATOM 679 O O . GLY A 1 87 ? -16.668 1.035 14.928 1.00 94.81 87 GLY A O 1
ATOM 680 N N . GLU A 1 88 ? -14.688 2.015 14.624 1.00 95.50 88 GLU A N 1
ATOM 681 C CA . GLU A 1 88 ? -14.975 2.393 13.240 1.00 95.50 88 GLU A CA 1
ATOM 682 C C . GLU A 1 88 ? -14.806 1.228 12.266 1.00 95.50 88 GLU A C 1
ATOM 684 O O . GLU A 1 88 ? -13.851 0.458 12.352 1.00 95.50 88 GLU A O 1
ATOM 689 N N . LYS A 1 89 ? -15.701 1.166 11.277 1.00 96.94 89 LYS A N 1
ATOM 690 C CA . LYS A 1 89 ? -15.545 0.341 10.084 1.00 96.94 89 LYS A CA 1
ATOM 691 C C . LYS A 1 89 ? -15.212 1.238 8.904 1.00 96.94 89 LYS A C 1
ATOM 693 O O . LYS A 1 89 ? -15.997 2.115 8.539 1.00 96.94 89 LYS A O 1
ATOM 698 N N . VAL A 1 90 ? -14.052 1.029 8.292 1.00 97.56 90 VAL A N 1
ATOM 699 C CA . VAL A 1 90 ? -13.521 1.914 7.246 1.00 97.56 90 VAL A CA 1
ATOM 700 C C . VAL A 1 90 ? -13.012 1.119 6.050 1.00 97.56 90 VAL A C 1
ATOM 702 O O . VAL A 1 90 ? -12.482 0.017 6.193 1.00 97.56 90 VAL A O 1
ATOM 705 N N . ARG A 1 91 ? -13.152 1.688 4.850 1.00 98.06 91 ARG A N 1
ATOM 706 C CA . ARG A 1 91 ? -12.358 1.284 3.690 1.00 98.06 91 ARG A CA 1
ATOM 707 C C . ARG A 1 91 ? -11.062 2.080 3.714 1.00 98.06 91 ARG A C 1
ATOM 709 O O . ARG A 1 91 ? -11.090 3.309 3.695 1.00 98.06 91 ARG A O 1
ATOM 716 N N . ILE A 1 92 ? -9.942 1.376 3.745 1.00 97.94 92 ILE A N 1
ATOM 717 C CA . ILE A 1 92 ? -8.602 1.955 3.744 1.00 97.94 92 ILE A CA 1
ATOM 718 C C . ILE A 1 92 ? -7.912 1.699 2.413 1.00 97.94 92 ILE A C 1
ATOM 720 O O . ILE A 1 92 ? -8.185 0.696 1.750 1.00 97.94 92 ILE A O 1
ATOM 724 N N . LYS A 1 93 ? -6.968 2.570 2.068 1.00 97.88 93 LYS A N 1
ATOM 725 C CA . LYS A 1 93 ? -6.079 2.419 0.918 1.00 97.88 93 LYS A CA 1
ATOM 726 C C . LYS A 1 93 ? -4.630 2.420 1.373 1.00 97.88 93 LYS A C 1
ATOM 728 O O . LYS A 1 93 ? -4.190 3.365 2.027 1.00 9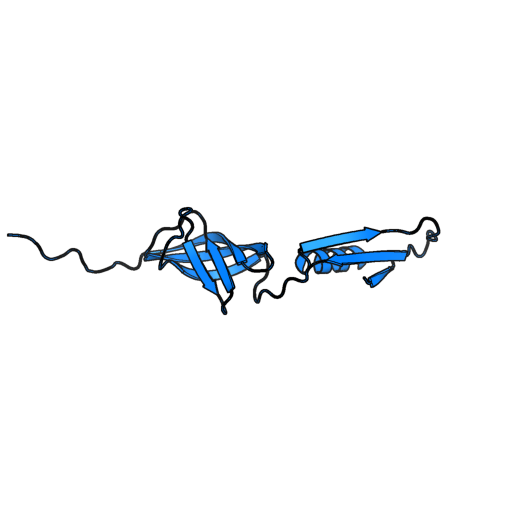7.88 93 LYS A O 1
ATOM 733 N N . ILE A 1 94 ? -3.872 1.390 1.003 1.00 97.19 94 ILE A N 1
ATOM 734 C CA . ILE A 1 94 ? -2.451 1.284 1.352 1.00 97.19 94 ILE A CA 1
ATOM 735 C C . ILE A 1 94 ? -1.667 2.398 0.649 1.00 97.19 94 ILE A C 1
ATOM 737 O O . ILE A 1 94 ? -1.647 2.483 -0.583 1.00 97.19 94 ILE A O 1
ATOM 741 N N . THR A 1 95 ? -0.977 3.235 1.417 1.00 95.69 95 THR A N 1
ATOM 742 C CA . THR A 1 95 ? -0.212 4.377 0.898 1.00 95.69 95 THR A CA 1
ATOM 743 C C . THR A 1 95 ? 1.286 4.115 0.838 1.00 95.69 95 THR A C 1
ATOM 745 O O . THR A 1 95 ? 1.961 4.628 -0.064 1.00 95.69 95 THR A O 1
ATOM 748 N N . ASP A 1 96 ? 1.806 3.277 1.736 1.00 93.19 96 ASP A N 1
ATOM 749 C CA . ASP A 1 96 ? 3.218 2.906 1.781 1.00 93.19 96 ASP A CA 1
ATOM 750 C C . ASP A 1 96 ? 3.421 1.531 2.428 1.00 93.19 96 ASP A C 1
ATOM 752 O O . ASP A 1 96 ? 2.754 1.182 3.401 1.00 93.19 96 ASP A O 1
ATOM 756 N N . VAL A 1 97 ? 4.372 0.757 1.904 1.00 93.06 97 VAL A N 1
ATOM 757 C CA . VAL A 1 97 ? 4.698 -0.590 2.391 1.00 93.06 97 VAL A CA 1
ATOM 758 C C . VAL A 1 97 ? 6.155 -0.607 2.828 1.00 93.06 97 VAL A C 1
ATOM 760 O O . VAL A 1 97 ? 7.074 -0.358 2.045 1.00 93.06 97 VAL A O 1
ATOM 763 N N . LYS A 1 98 ? 6.382 -0.898 4.106 1.00 91.50 98 LYS A N 1
ATOM 764 C CA . LYS A 1 98 ? 7.708 -1.119 4.688 1.00 91.50 98 LYS A CA 1
ATOM 765 C C . LYS A 1 98 ? 7.962 -2.624 4.817 1.00 91.50 98 LYS A C 1
ATOM 767 O O . LYS A 1 98 ? 7.041 -3.413 4.660 1.00 91.50 98 LYS A O 1
ATOM 772 N N . PRO A 1 99 ? 9.197 -3.065 5.120 1.00 88.69 99 PRO A N 1
ATOM 773 C CA . PRO A 1 99 ? 9.498 -4.496 5.224 1.00 88.69 99 PRO A CA 1
ATOM 774 C C . PRO A 1 99 ? 8.615 -5.296 6.191 1.00 88.69 99 PRO A C 1
ATOM 776 O O . PRO A 1 99 ? 8.354 -6.460 5.923 1.00 88.69 99 PRO A O 1
ATOM 779 N N . ASN A 1 100 ? 8.166 -4.682 7.291 1.00 89.06 100 ASN A N 1
ATOM 780 C CA . ASN A 1 100 ? 7.465 -5.383 8.377 1.00 89.06 100 ASN A CA 1
ATOM 781 C C . ASN A 1 100 ? 6.062 -4.826 8.679 1.00 89.06 100 ASN A C 1
ATOM 783 O O . ASN A 1 100 ? 5.378 -5.362 9.544 1.00 89.06 100 ASN A O 1
ATOM 787 N N . PHE A 1 101 ? 5.671 -3.715 8.052 1.00 93.25 101 PHE A N 1
ATOM 788 C CA . PHE A 1 101 ? 4.382 -3.058 8.279 1.00 93.25 101 PHE A CA 1
ATOM 789 C C . PHE A 1 101 ? 4.021 -2.149 7.100 1.00 93.25 101 PHE A C 1
ATOM 791 O O . PHE A 1 101 ? 4.873 -1.843 6.264 1.00 93.25 101 PHE A O 1
ATOM 798 N N . ALA A 1 102 ? 2.775 -1.693 7.039 1.00 95.69 102 ALA A N 1
ATOM 799 C CA . ALA A 1 102 ? 2.294 -0.742 6.041 1.00 95.69 102 ALA A CA 1
ATOM 800 C C . ALA A 1 102 ? 1.597 0.457 6.690 1.00 95.69 102 ALA A C 1
ATOM 802 O O . ALA A 1 102 ? 1.194 0.403 7.850 1.00 95.69 102 ALA A O 1
ATOM 803 N N . PHE A 1 103 ? 1.447 1.522 5.912 1.00 96.50 103 PHE A N 1
ATOM 804 C CA . PHE A 1 103 ? 0.584 2.653 6.223 1.00 96.50 103 PHE A CA 1
ATOM 805 C C . PHE A 1 103 ? -0.587 2.691 5.250 1.00 96.50 103 PHE A C 1
ATOM 807 O O . PHE A 1 103 ? -0.437 2.356 4.070 1.00 96.50 103 PHE A O 1
ATOM 814 N N . ALA A 1 104 ? -1.736 3.126 5.747 1.00 97.94 104 ALA A N 1
ATOM 815 C CA . ALA A 1 104 ? -2.936 3.319 4.962 1.00 97.94 104 ALA A CA 1
ATOM 816 C C . ALA A 1 104 ? -3.705 4.555 5.431 1.00 97.94 104 ALA A C 1
ATOM 818 O O . ALA A 1 104 ? -3.673 4.909 6.610 1.00 97.94 104 ALA A O 1
ATOM 819 N N . ASP A 1 105 ? -4.426 5.163 4.497 1.00 97.56 105 ASP A N 1
ATOM 820 C CA . ASP A 1 105 ? -5.335 6.272 4.773 1.00 97.56 105 ASP A CA 1
ATOM 821 C C . ASP A 1 105 ? -6.782 5.805 4.569 1.00 97.56 105 ASP A C 1
ATOM 823 O O . ASP A 1 105 ? -7.047 4.875 3.796 1.00 97.56 105 ASP A O 1
ATOM 827 N N . VAL A 1 106 ? -7.722 6.439 5.271 1.00 97.75 106 VAL A N 1
ATOM 828 C CA . VAL A 1 106 ? -9.155 6.172 5.111 1.00 97.75 106 VAL A CA 1
ATOM 829 C C . VAL A 1 106 ? -9.627 6.736 3.772 1.00 97.75 106 VAL A C 1
ATOM 831 O O . VAL A 1 106 ? -9.501 7.928 3.511 1.00 97.75 106 VAL A O 1
ATOM 834 N N . GLU A 1 107 ? -10.195 5.878 2.930 1.00 96.88 107 GLU A N 1
ATOM 835 C CA . GLU A 1 107 ? -10.840 6.269 1.673 1.00 96.88 107 GLU A CA 1
ATOM 836 C C . GLU A 1 107 ? -12.348 6.488 1.873 1.00 96.88 107 GLU A C 1
ATOM 838 O O . GLU A 1 107 ? -12.923 7.412 1.303 1.00 96.88 107 GLU A O 1
ATOM 843 N N . GLU A 1 108 ? -12.991 5.672 2.718 1.00 97.25 108 GLU A N 1
ATOM 844 C CA . GLU A 1 108 ? -14.429 5.756 3.007 1.00 97.25 108 GLU A CA 1
ATOM 845 C C . GLU A 1 108 ? -14.738 5.300 4.444 1.00 97.25 108 GLU A C 1
ATOM 847 O O . GLU A 1 108 ? -14.215 4.284 4.905 1.00 97.25 108 GLU A O 1
ATOM 852 N N . ARG A 1 109 ? -15.624 6.016 5.154 1.00 96.06 109 ARG A N 1
ATOM 853 C CA . ARG A 1 109 ? -16.142 5.600 6.470 1.00 96.06 109 ARG A CA 1
ATOM 854 C C . ARG A 1 109 ? -17.467 4.864 6.285 1.00 96.06 109 ARG A C 1
ATOM 856 O O . ARG A 1 109 ? -18.433 5.454 5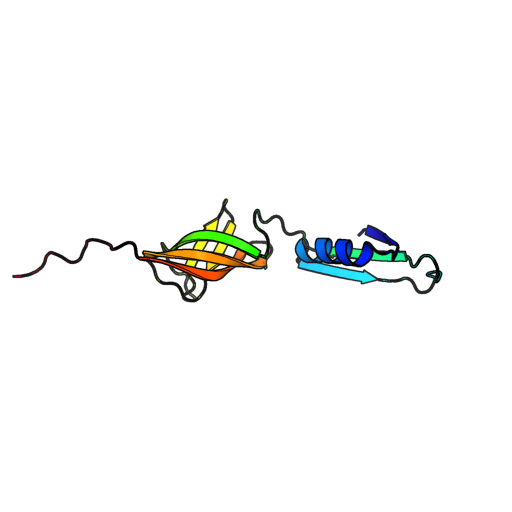.817 1.00 96.06 109 ARG A O 1
ATOM 863 N N . LEU A 1 110 ? -17.508 3.587 6.661 1.00 93.94 110 LEU A N 1
ATOM 864 C CA . LEU A 1 110 ? -18.654 2.693 6.445 1.00 93.94 110 LEU A CA 1
ATOM 865 C C . LEU A 1 110 ? -19.589 2.610 7.662 1.00 93.94 110 LEU A C 1
ATOM 867 O O . LEU A 1 110 ? -20.652 2.001 7.576 1.00 93.94 110 LEU A O 1
ATOM 871 N N . GLY A 1 111 ? -19.200 3.211 8.787 1.00 89.19 111 GLY A N 1
ATOM 872 C CA . GLY A 1 111 ? -20.006 3.311 10.001 1.00 89.19 111 GLY A CA 1
ATOM 873 C C . GLY A 1 111 ? -19.176 3.135 11.269 1.00 89.19 111 GLY A C 1
ATOM 874 O O . GLY A 1 111 ? -17.961 2.940 11.219 1.00 89.19 111 GLY A O 1
ATOM 875 N N . LYS A 1 112 ? -19.852 3.190 12.415 1.00 81.19 112 LYS A N 1
ATOM 876 C CA . LYS A 1 112 ? -19.311 2.802 13.719 1.00 81.19 112 LYS A CA 1
ATOM 877 C C . LYS A 1 112 ? -20.099 1.600 14.215 1.00 81.19 112 LYS A C 1
ATOM 879 O O . LYS A 1 112 ? -21.324 1.600 14.134 1.00 81.19 112 LYS A O 1
ATOM 884 N N . SER A 1 113 ? -19.404 0.585 14.710 1.00 65.06 113 SER A N 1
ATOM 885 C CA . SER A 1 113 ? -20.027 -0.466 15.501 1.00 65.06 113 SER A CA 1
ATOM 886 C C . SER A 1 113 ? -20.510 0.187 16.793 1.00 65.06 113 SER A C 1
ATOM 888 O O . SER A 1 113 ? -19.707 0.517 17.666 1.00 65.06 113 SER A O 1
ATOM 890 N N . GLU A 1 114 ? -21.810 0.463 16.894 1.00 59.31 114 GLU A N 1
ATOM 891 C CA . GLU A 1 114 ? -22.409 0.913 18.146 1.00 59.31 114 GLU A CA 1
ATOM 892 C C . GLU A 1 114 ? -22.207 -0.190 19.192 1.00 59.31 114 GLU A C 1
ATOM 894 O O . GLU A 1 114 ? -22.798 -1.264 19.096 1.00 59.31 114 GLU A O 1
ATOM 899 N N . ASN A 1 115 ? -21.346 0.049 20.184 1.00 54.62 115 ASN A N 1
ATOM 900 C CA . ASN A 1 115 ? -21.304 -0.788 21.381 1.00 54.62 115 ASN A CA 1
ATOM 901 C C . ASN A 1 115 ? -22.574 -0.502 22.206 1.00 54.62 115 ASN A C 1
ATOM 903 O O . ASN A 1 115 ? -22.744 0.640 22.641 1.00 54.62 115 ASN A O 1
ATOM 907 N N . PRO A 1 116 ? -23.440 -1.493 22.491 1.00 49.78 116 PRO A N 1
ATOM 908 C CA . PRO A 1 116 ? -24.680 -1.272 23.241 1.00 49.78 116 PRO A CA 1
ATOM 909 C C . PRO A 1 116 ? -24.488 -1.017 24.755 1.00 49.78 116 PRO A C 1
ATOM 911 O O . PRO A 1 116 ? -25.462 -0.921 25.499 1.00 49.78 116 PRO A O 1
ATOM 914 N N . GLU A 1 117 ? -23.261 -0.842 25.253 1.00 56.19 117 GLU A N 1
ATOM 915 C CA . GLU A 1 117 ? -22.971 -0.730 26.691 1.00 56.19 117 GLU A CA 1
ATOM 916 C C . GLU A 1 117 ? -22.897 0.719 27.209 1.00 56.19 117 GLU A C 1
ATOM 918 O O . GLU A 1 117 ? -21.891 1.144 27.768 1.00 56.19 117 GLU A O 1
ATOM 923 N N . LYS A 1 118 ? -23.981 1.490 27.058 1.00 53.50 118 LYS A N 1
ATOM 924 C CA . LYS A 1 118 ? -24.305 2.636 27.942 1.00 53.50 118 LYS A CA 1
ATOM 925 C C . LYS A 1 118 ? -25.824 2.797 28.095 1.00 53.50 118 LYS A C 1
ATOM 927 O O . LYS A 1 118 ? -26.385 3.852 27.829 1.00 53.50 118 LYS A O 1
ATOM 932 N N . SER A 1 119 ? -26.505 1.746 28.544 1.00 53.03 119 SER A N 1
ATOM 933 C CA . SER A 1 119 ? -27.848 1.865 29.125 1.00 53.03 119 SER A CA 1
ATOM 934 C C . SER A 1 119 ? -27.900 1.031 30.403 1.00 53.03 119 SER A C 1
ATOM 936 O O . SER A 1 119 ? -28.030 -0.184 30.368 1.00 53.03 119 SER A O 1
ATOM 938 N N . GLY A 1 120 ? -27.685 1.671 31.551 1.00 53.91 120 GLY A N 1
ATOM 939 C CA . GLY A 1 120 ? -27.728 0.966 32.832 1.00 53.91 120 GLY A CA 1
ATOM 940 C C . GLY A 1 120 ? -26.911 1.629 33.925 1.00 53.91 120 GLY A C 1
ATOM 941 O O . GLY A 1 120 ? -25.933 1.050 34.378 1.00 53.91 120 GLY A O 1
ATOM 942 N N . SER A 1 121 ? -27.293 2.844 34.314 1.00 48.41 121 SER A N 1
ATOM 943 C CA . SER A 1 121 ? -27.153 3.375 35.681 1.00 48.41 121 SER A CA 1
ATOM 944 C C . SER A 1 121 ? -27.950 4.680 35.745 1.00 48.41 121 SER A C 1
ATOM 946 O O . SER A 1 121 ? -27.407 5.772 35.586 1.00 48.41 121 SER A O 1
ATOM 948 N N . LEU A 1 122 ? -29.268 4.536 35.866 1.00 56.00 122 LEU A N 1
ATOM 949 C CA . LEU A 1 122 ? -30.110 5.497 36.567 1.00 56.00 122 LEU A CA 1
ATOM 950 C C . LEU A 1 122 ? -30.462 4.820 37.895 1.00 56.00 122 LEU A C 1
ATOM 952 O O . LEU A 1 122 ? -30.815 3.639 37.882 1.00 56.00 122 LEU A O 1
ATOM 956 N N . ASP A 1 123 ? -30.337 5.614 38.957 1.00 47.69 123 ASP A N 1
ATOM 957 C CA . ASP A 1 123 ? -30.600 5.363 40.383 1.00 47.69 123 ASP A CA 1
ATOM 958 C C . ASP A 1 123 ? -29.451 4.770 41.223 1.00 47.69 123 ASP A C 1
ATOM 960 O O . ASP A 1 123 ? -29.091 3.582 41.067 1.00 47.69 123 ASP A O 1
#

InterPro domains:
  IPR002792 TRAM domain [PF01938] (52-106)
  IPR002792 TRAM domain [PS50926] (50-108)
  IPR002877 Ribosomal RNA methyltransferase, FtsJ domain [PF01728] (2-46)
  IPR012340 Nucleic acid-binding, OB-fold [G3DSA:2.40.50.140] (47-106)
  IPR012340 Nucleic acid-binding, OB-fold [SSF50249] (45-107)
  IPR029063 S-adenosyl-L-methionine-dependent methyltransferase superfamily [G3DSA:3.40.50.150] (1-46)

Organism: NCBI:txid1076179

Sequence (123 aa):
MVKVFQGDMFNDYLNKVKENFVRTMAYSPQASRSQSAEIYIIGKKFLTAPLRKGDTFVVDIEKLGSSGDGAVLIEGFVVFVKEVEVGEKVRIKITDVKPNFAFADVEERLGKSENPEKSGSLD

Foldseek 3Di:
DDKDWPDPCPVVVQVVLVFFAPDKDKDFDPPADPVTTIIDIDGHHGAPDPDTAFDKDWDAQQDADPVRWGWDADPNATETEPPDDHQWTFIWGFHAGDNRHTYIYGPGTPDGRPDPPDDDDDD

Radius of gyration: 21.74 Å; chains: 1; bounding box: 62×21×70 Å

pLDDT: mean 87.15, std 12.77, range [47.69, 98.06]